Protein AF-A0A3D3XCG9-F1 (afdb_monomer_lite)

pLDDT: mean 85.77, std 15.5, range [51.5, 97.94]

Foldseek 3Di:
DVPVVVVVVVVVVVVVVPPPPPPDDDPDPDPDDDFPDPDEEADPDLVVRVVVVGQEYEYEDEPVQFWDPVPPVVFDWDDDPNDITGTDNVSVVVVVVSCCSQVVSNRHYDYDYHYDDDPD

Sequence (120 aa):
MKHGLKIFYFLLALISLVQSSSAGNSRYTEPYPTAESKKGLQVELVDDALHLGIKHAGLNINLSQLIDPSADPKNPAWRYKGKSYHFQRGYLARMDSQIHALSEKGVLVNLIVLAYQSHD

Radius of gyration: 23.55 Å; chains: 1; bounding box: 38×51×69 Å

Secondary structure (DSSP, 8-state):
-HHHHHHHHHHHHHHHTT--------S--SPPPPPS-S--EE-S-HHHHHHTT-SEEEEEEEHHHHB-TT--TTS-EEEETTEEEEB-HHHHHHHHHHHHHHHTTT-EEEEEEE------

Structure (mmCIF, N/CA/C/O backbone):
data_AF-A0A3D3XCG9-F1
#
_entry.id   AF-A0A3D3XCG9-F1
#
loop_
_atom_site.group_PDB
_atom_site.id
_atom_site.type_symbol
_atom_site.label_atom_id
_atom_site.label_alt_id
_atom_site.label_comp_id
_atom_site.label_asym_id
_atom_site.label_entity_id
_atom_site.label_seq_id
_atom_site.pdbx_PDB_ins_code
_atom_site.Cartn_x
_atom_site.Cartn_y
_atom_site.Cartn_z
_atom_site.occupancy
_atom_site.B_iso_or_equiv
_atom_site.auth_seq_id
_atom_site.auth_comp_id
_atom_site.auth_asym_id
_atom_site.auth_atom_id
_atom_site.pdbx_PDB_model_num
ATOM 1 N N . MET A 1 1 ? -3.669 40.242 -53.067 1.00 58.34 1 MET A N 1
ATOM 2 C CA . MET A 1 1 ? -2.891 40.187 -51.802 1.00 58.34 1 MET A CA 1
ATOM 3 C C . MET A 1 1 ? -3.733 40.255 -50.517 1.00 58.34 1 MET A C 1
ATOM 5 O O . MET A 1 1 ? -3.311 39.676 -49.529 1.00 58.34 1 MET A O 1
ATOM 9 N N . LYS A 1 2 ? -4.924 40.885 -50.485 1.00 55.69 2 LYS A N 1
ATOM 10 C CA . LYS A 1 2 ? -5.728 41.034 -49.245 1.00 55.69 2 LYS A CA 1
ATOM 11 C C . LYS A 1 2 ? -6.487 39.769 -48.779 1.00 55.69 2 LYS A C 1
ATOM 13 O O . LYS A 1 2 ? -6.826 39.672 -47.606 1.00 55.69 2 LYS A O 1
ATOM 18 N N . HIS A 1 3 ? -6.744 38.802 -49.667 1.00 57.06 3 HIS A N 1
ATOM 19 C CA . HIS A 1 3 ? -7.498 37.578 -49.335 1.00 57.06 3 HIS A CA 1
ATOM 20 C C . HIS A 1 3 ? -6.657 36.492 -48.643 1.00 57.06 3 HIS A C 1
ATOM 22 O O . HIS A 1 3 ? -7.143 35.868 -47.705 1.00 57.06 3 HIS A O 1
ATOM 28 N N . GLY A 1 4 ? -5.387 36.317 -49.029 1.00 59.53 4 GLY A N 1
ATOM 29 C CA . GLY A 1 4 ? -4.490 35.333 -48.399 1.00 59.53 4 GLY A CA 1
ATOM 30 C C . GLY A 1 4 ? -4.169 35.659 -46.939 1.00 59.53 4 GLY A C 1
ATOM 31 O O . GLY A 1 4 ? -4.068 34.764 -46.108 1.00 59.53 4 GLY A O 1
ATOM 32 N N . LEU A 1 5 ? -4.119 36.950 -46.604 1.00 62.53 5 LEU A N 1
ATOM 33 C CA . LEU A 1 5 ? -3.869 37.407 -45.241 1.00 62.53 5 LEU A CA 1
ATOM 34 C C . LEU A 1 5 ? -5.042 37.069 -44.295 1.00 62.53 5 LEU A C 1
ATOM 36 O O . LEU A 1 5 ? -4.818 36.648 -43.167 1.00 62.53 5 LEU A O 1
ATOM 40 N N . LYS A 1 6 ? -6.295 37.158 -44.767 1.00 57.75 6 LYS A N 1
ATOM 41 C CA . LYS A 1 6 ? -7.487 36.786 -43.977 1.00 57.75 6 LYS A CA 1
ATOM 42 C C . LYS A 1 6 ? -7.575 35.280 -43.710 1.00 57.75 6 LYS A C 1
ATOM 44 O O . LYS A 1 6 ? -7.948 34.886 -42.612 1.00 57.75 6 LYS A O 1
ATOM 49 N N . ILE A 1 7 ? -7.201 34.454 -44.689 1.00 64.44 7 ILE A N 1
ATOM 50 C CA . ILE A 1 7 ? -7.154 32.989 -44.550 1.00 64.44 7 ILE A CA 1
ATOM 51 C C . ILE A 1 7 ? -6.070 32.576 -43.552 1.00 64.44 7 ILE A C 1
ATOM 53 O O . ILE A 1 7 ? -6.300 31.695 -42.731 1.00 64.44 7 ILE A O 1
ATOM 57 N N . PHE A 1 8 ? -4.924 33.260 -43.566 1.00 63.75 8 PHE A N 1
ATOM 58 C CA . PHE A 1 8 ? -3.853 33.026 -42.603 1.00 63.75 8 PHE A CA 1
ATOM 59 C C . PHE A 1 8 ? -4.282 33.351 -41.164 1.00 63.75 8 PHE A C 1
ATOM 61 O O . PHE A 1 8 ? -4.083 32.532 -40.272 1.00 63.75 8 PHE A O 1
ATOM 68 N N . TYR A 1 9 ? -4.950 34.489 -40.937 1.00 64.00 9 TYR A N 1
ATOM 69 C CA . TYR A 1 9 ? -5.498 34.824 -39.614 1.00 64.00 9 TYR A CA 1
ATOM 70 C C . TYR A 1 9 ? -6.619 33.876 -39.170 1.00 64.00 9 TYR A C 1
ATOM 72 O O . TYR A 1 9 ? -6.709 33.561 -37.986 1.00 64.00 9 TYR A O 1
ATOM 80 N N . PHE A 1 10 ? -7.440 33.382 -40.102 1.00 65.38 10 PHE A N 1
ATOM 81 C CA . PHE A 1 10 ? -8.467 32.382 -39.806 1.00 65.38 10 PHE A CA 1
ATOM 82 C C . PHE A 1 10 ? -7.852 31.035 -39.393 1.00 65.38 10 PHE A C 1
ATOM 84 O O . PHE A 1 10 ? -8.301 30.432 -38.422 1.00 65.38 10 PHE A O 1
ATOM 91 N N . LEU A 1 11 ? -6.778 30.597 -40.063 1.00 60.22 11 LEU A N 1
ATOM 92 C CA . LEU A 1 11 ? -6.035 29.391 -39.683 1.00 60.22 11 LEU A CA 1
ATOM 93 C C . LEU A 1 11 ? -5.341 29.550 -38.321 1.00 60.22 11 LEU A C 1
ATOM 95 O O . LEU A 1 11 ? -5.371 28.628 -37.510 1.00 60.22 11 LEU A O 1
ATOM 99 N N . LEU A 1 12 ? -4.761 30.726 -38.048 1.00 59.53 12 LEU A N 1
ATOM 100 C CA . LEU A 1 12 ? -4.155 31.033 -36.749 1.00 59.53 12 LEU A CA 1
ATOM 101 C C . LEU A 1 12 ? -5.199 31.008 -35.621 1.00 59.53 12 LEU A C 1
ATOM 103 O O . LEU A 1 12 ? -4.933 30.466 -34.553 1.00 59.53 12 LEU A O 1
ATOM 107 N N . ALA A 1 13 ? -6.397 31.549 -35.865 1.00 59.97 13 ALA A N 1
ATOM 108 C CA . ALA A 1 13 ? -7.494 31.533 -34.899 1.00 59.97 13 ALA A CA 1
ATOM 109 C C . ALA A 1 13 ? -8.022 30.111 -34.630 1.00 59.97 13 ALA A C 1
ATOM 111 O O . ALA A 1 13 ? -8.379 29.801 -33.494 1.00 59.97 13 ALA A O 1
ATOM 112 N N . LEU A 1 14 ? -8.022 29.233 -35.642 1.00 56.34 14 LEU A N 1
ATOM 113 C CA . LEU A 1 14 ? -8.422 27.830 -35.490 1.00 56.34 14 LEU A CA 1
ATOM 114 C C . LEU A 1 14 ? -7.420 27.028 -34.643 1.00 56.34 14 LEU A C 1
ATOM 116 O O . LEU A 1 14 ? -7.825 26.188 -33.845 1.00 56.34 14 LEU A O 1
ATOM 120 N N . ILE A 1 15 ? -6.120 27.312 -34.779 1.00 56.72 15 ILE A N 1
ATOM 121 C CA . ILE A 1 15 ? -5.052 26.669 -33.994 1.00 56.72 15 ILE A CA 1
ATOM 122 C C . ILE A 1 15 ? -5.129 27.082 -32.515 1.00 56.72 15 ILE A C 1
ATOM 124 O O . ILE A 1 15 ? -4.931 26.247 -31.633 1.00 56.72 15 ILE A O 1
ATOM 128 N N . SER A 1 16 ? -5.497 28.334 -32.229 1.00 53.38 16 SER A N 1
ATOM 129 C CA . SER A 1 16 ? -5.674 28.829 -30.856 1.00 53.38 16 SER A CA 1
ATOM 130 C C . SER A 1 16 ? -6.861 28.195 -30.120 1.00 53.38 16 SER A C 1
ATOM 132 O O . SER A 1 16 ? -6.857 28.147 -28.893 1.00 53.38 16 SER A O 1
ATOM 134 N N . LEU A 1 17 ? -7.869 27.681 -30.838 1.00 51.50 17 LEU A N 1
ATOM 135 C CA . LEU A 1 17 ? -9.057 27.074 -30.223 1.00 51.50 17 LEU A CA 1
ATOM 136 C C . LEU A 1 17 ? -8.820 25.626 -29.745 1.00 51.50 17 LEU A C 1
ATOM 138 O O . LEU A 1 17 ? -9.596 25.104 -28.948 1.00 51.50 17 LEU A O 1
ATOM 142 N N . VAL A 1 18 ? -7.739 24.976 -30.194 1.00 53.91 18 VAL A N 1
ATOM 143 C CA . VAL A 1 18 ? -7.432 23.566 -29.871 1.00 53.91 18 VAL A CA 1
ATOM 144 C C . VAL A 1 18 ? -6.645 23.418 -28.558 1.00 53.91 18 VAL A C 1
ATOM 146 O O . VAL A 1 18 ? -6.486 22.313 -28.046 1.00 53.91 18 VAL A O 1
ATOM 149 N N . GLN A 1 19 ? -6.205 24.513 -27.933 1.00 53.06 19 GLN A N 1
ATOM 150 C CA . GLN A 1 19 ? -5.453 24.463 -26.674 1.00 53.06 19 GLN A CA 1
ATOM 151 C C . GLN A 1 19 ? -6.348 24.626 -25.444 1.00 53.06 19 GLN A C 1
ATOM 153 O O . GLN A 1 19 ? -6.123 25.477 -24.588 1.00 53.06 19 GLN A O 1
ATOM 158 N N . SER A 1 20 ? -7.350 23.757 -25.312 1.00 52.16 20 SER A N 1
ATOM 159 C CA . SER A 1 20 ? -7.928 23.487 -23.994 1.00 52.16 20 SER A CA 1
ATOM 160 C C . SER A 1 20 ? -7.016 22.506 -23.263 1.00 52.16 20 SER A C 1
ATOM 162 O O . SER A 1 20 ? -7.232 21.297 -23.250 1.00 52.16 20 SER A O 1
ATOM 164 N N . SER A 1 21 ? -5.943 23.041 -22.684 1.00 56.25 21 SER A N 1
ATOM 165 C CA . SER A 1 21 ? -5.140 22.348 -21.683 1.00 56.25 21 SER A CA 1
ATOM 166 C C . SER A 1 21 ? -6.077 21.967 -20.541 1.00 56.25 21 SER A C 1
ATOM 168 O O . SER A 1 21 ? -6.554 22.846 -19.824 1.00 56.25 21 SER A O 1
ATOM 170 N N . SER A 1 22 ? -6.380 20.679 -20.374 1.00 57.22 22 SER A N 1
ATOM 171 C CA . SER A 1 22 ? -7.100 20.202 -19.196 1.00 57.22 22 SER A CA 1
ATOM 172 C C . SER A 1 22 ? -6.242 20.521 -17.972 1.00 57.22 22 SER A C 1
ATOM 174 O O . SER A 1 22 ? -5.287 19.798 -17.671 1.00 57.22 22 SER A O 1
ATOM 176 N N . ALA A 1 23 ? -6.533 21.634 -17.300 1.00 57.59 23 ALA A N 1
ATOM 177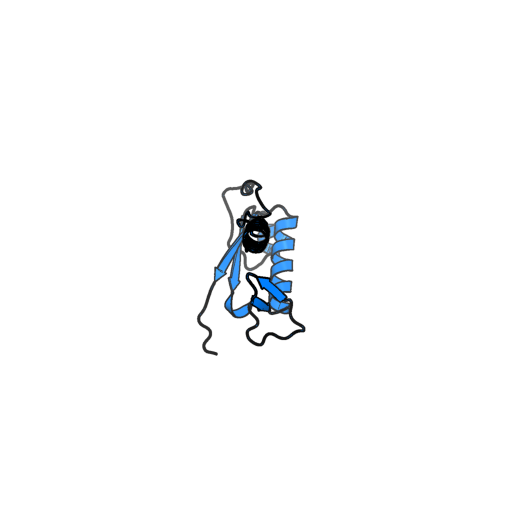 C CA . ALA A 1 23 ? -6.023 21.896 -15.967 1.00 57.59 23 ALA A CA 1
ATOM 178 C C . ALA A 1 23 ? -6.341 20.652 -15.128 1.00 57.59 23 ALA A C 1
ATOM 180 O O . ALA A 1 23 ? -7.480 20.182 -15.115 1.00 57.59 23 ALA A O 1
ATOM 181 N N . GLY A 1 24 ? -5.295 20.046 -14.566 1.00 61.66 24 GLY A N 1
ATOM 182 C CA . GLY A 1 24 ? -5.328 18.715 -13.970 1.00 61.66 24 GLY A CA 1
ATOM 183 C C . GLY A 1 24 ? -6.113 18.689 -12.668 1.00 61.66 24 GLY A C 1
ATOM 184 O O . GLY A 1 24 ? -5.524 18.584 -11.599 1.00 61.66 24 GLY A O 1
ATOM 185 N N . ASN A 1 25 ? -7.434 18.777 -12.756 1.00 65.69 25 ASN A N 1
ATOM 186 C CA . ASN A 1 25 ? -8.297 18.460 -11.636 1.00 65.69 25 ASN A CA 1
ATOM 187 C C . ASN A 1 25 ? -8.256 16.947 -11.420 1.00 65.69 25 ASN A C 1
ATOM 189 O O . ASN A 1 25 ? -8.373 16.159 -12.365 1.00 65.69 25 ASN A O 1
ATOM 193 N N . SER A 1 26 ? -8.050 16.545 -10.166 1.00 74.19 26 SER A N 1
ATOM 194 C CA . SER A 1 26 ? -8.187 15.149 -9.762 1.00 74.19 26 SER A CA 1
ATOM 195 C C . SER A 1 26 ? -9.571 14.643 -10.169 1.00 74.19 26 SER A C 1
ATOM 197 O O . SER A 1 26 ? -10.564 15.349 -10.005 1.00 74.19 26 SER A O 1
ATOM 199 N N . ARG A 1 27 ? -9.647 13.404 -10.665 1.00 82.50 27 ARG A N 1
ATOM 200 C CA . ARG A 1 27 ? -10.938 12.719 -10.852 1.00 82.50 27 ARG A CA 1
ATOM 201 C C . ARG A 1 27 ? -11.619 12.397 -9.516 1.00 82.50 27 ARG A C 1
ATOM 203 O O . ARG A 1 27 ? -12.806 12.111 -9.505 1.00 82.50 27 ARG A O 1
ATOM 210 N N . TYR A 1 28 ? -10.866 12.446 -8.418 1.00 79.75 28 TYR A N 1
ATOM 211 C CA . TYR A 1 28 ? -11.348 12.267 -7.055 1.00 79.75 28 TYR A CA 1
ATOM 212 C C . TYR A 1 28 ? -11.465 13.637 -6.389 1.00 79.75 28 TYR A C 1
ATOM 214 O O . TYR A 1 28 ? -10.451 14.234 -6.020 1.00 79.75 28 TYR A O 1
ATOM 222 N N . THR A 1 29 ? -12.696 14.136 -6.291 1.00 89.38 29 THR A N 1
ATOM 223 C CA . THR A 1 29 ? -13.054 15.412 -5.644 1.00 89.38 29 THR A CA 1
ATOM 224 C C . THR A 1 29 ? -13.826 15.216 -4.342 1.00 89.38 29 THR A C 1
ATOM 226 O O . THR A 1 29 ? -14.287 16.191 -3.754 1.00 89.38 29 THR A O 1
ATOM 229 N N . GLU A 1 30 ? -13.995 13.966 -3.910 1.00 87.19 30 GLU A N 1
ATOM 230 C CA . GLU A 1 30 ? -14.679 13.637 -2.664 1.00 87.19 30 GLU A CA 1
ATOM 231 C C . GLU A 1 30 ? -13.908 14.178 -1.449 1.00 87.19 30 GLU A C 1
ATOM 233 O O . GLU A 1 30 ? -12.672 14.260 -1.490 1.00 87.19 30 GLU A O 1
ATOM 238 N N . PRO A 1 31 ? -14.604 14.533 -0.352 1.00 89.56 31 PRO A N 1
ATOM 239 C CA . PRO A 1 31 ? -13.952 14.858 0.907 1.00 89.56 31 PRO A CA 1
ATOM 240 C C . PRO A 1 31 ? -13.030 13.727 1.365 1.00 89.56 31 PRO A C 1
ATOM 242 O O . PRO A 1 31 ? -13.288 12.548 1.112 1.00 89.56 31 PRO A O 1
ATOM 245 N N . TYR A 1 32 ? -11.970 14.082 2.090 1.00 88.00 32 TYR A N 1
ATOM 246 C CA . TYR A 1 32 ? -11.114 13.073 2.703 1.00 88.00 32 TYR A CA 1
ATOM 247 C C . TYR A 1 32 ? -11.942 12.196 3.666 1.00 88.00 32 TYR A C 1
ATOM 249 O O . TYR A 1 32 ? -12.702 12.746 4.470 1.00 88.00 32 TYR A O 1
ATOM 257 N N . PRO A 1 33 ? -11.824 10.857 3.598 1.00 89.00 33 PRO A N 1
ATOM 258 C CA . PRO A 1 33 ? -12.628 9.950 4.409 1.00 89.00 33 PRO A CA 1
ATOM 259 C C . PRO A 1 33 ? -12.324 10.088 5.904 1.00 89.00 33 PRO A C 1
ATOM 261 O O . PRO A 1 33 ? -11.180 10.267 6.323 1.00 89.00 33 PRO A O 1
ATOM 264 N N . THR A 1 34 ? -13.356 9.944 6.729 1.00 88.12 34 THR A N 1
ATOM 265 C CA . THR A 1 34 ? -13.240 9.997 8.190 1.00 88.12 34 THR A CA 1
ATOM 266 C C . THR A 1 34 ? -13.169 8.583 8.756 1.00 88.12 34 THR A C 1
ATOM 268 O O . THR A 1 34 ? -14.056 7.772 8.502 1.00 88.12 34 THR A O 1
ATOM 271 N N . ALA A 1 35 ? -12.144 8.279 9.553 1.00 87.38 35 ALA A N 1
ATOM 272 C CA . ALA A 1 35 ? -12.090 7.018 10.291 1.00 87.38 35 ALA A CA 1
ATOM 273 C C . ALA A 1 35 ? -13.068 7.029 11.480 1.00 87.38 35 ALA A C 1
ATOM 275 O O . ALA A 1 35 ? -13.226 8.048 12.154 1.00 87.38 35 ALA A O 1
ATOM 276 N N . GLU A 1 36 ? -13.655 5.872 11.801 1.00 87.12 36 GLU A N 1
ATOM 277 C CA . GLU A 1 36 ? -14.561 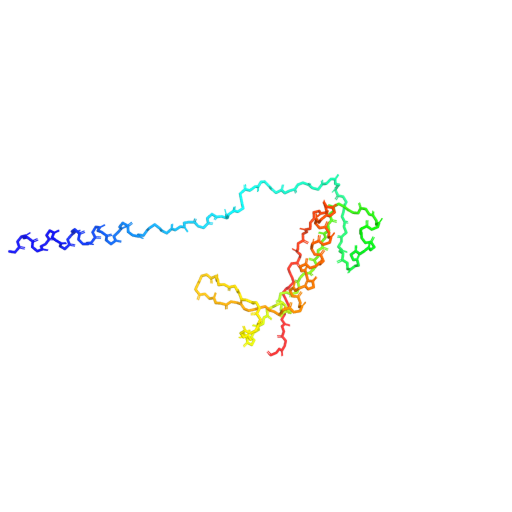5.699 12.953 1.00 87.12 36 GLU A CA 1
ATOM 278 C C . GLU A 1 36 ? -13.865 5.888 14.316 1.00 87.12 36 GLU A C 1
ATOM 280 O O . GLU A 1 36 ? -14.522 6.043 15.344 1.00 87.12 36 GLU A O 1
ATOM 285 N N . SER A 1 37 ? -12.529 5.869 14.351 1.00 89.50 37 SER A N 1
ATOM 286 C CA . SER A 1 37 ? -11.735 6.064 15.565 1.00 89.50 37 SER A CA 1
ATOM 287 C C . SER A 1 37 ? -10.487 6.894 15.289 1.00 89.50 37 SER A C 1
ATOM 289 O O . SER A 1 37 ? -9.880 6.805 14.225 1.00 89.50 37 SER A O 1
ATOM 291 N N . LYS A 1 38 ? -10.068 7.662 16.302 1.00 85.88 38 LYS A N 1
ATOM 292 C CA . LYS A 1 38 ? -8.807 8.421 16.296 1.00 85.88 38 LYS A CA 1
ATOM 293 C C . LYS A 1 38 ? -7.574 7.521 16.421 1.00 85.88 38 LYS A C 1
ATOM 295 O O . LYS A 1 38 ? -6.476 7.958 16.095 1.00 85.88 38 LYS A O 1
ATOM 300 N N . LYS A 1 39 ? -7.729 6.304 16.960 1.00 87.38 39 LYS A N 1
ATOM 301 C CA . LYS A 1 39 ? -6.614 5.371 17.178 1.00 87.38 39 LYS A CA 1
ATOM 302 C C . LYS A 1 39 ? -6.386 4.518 15.931 1.00 87.38 39 LYS A C 1
ATOM 304 O O . LYS A 1 39 ? -7.337 3.993 15.354 1.00 87.38 39 LYS A O 1
ATOM 309 N N . GLY A 1 40 ? -5.118 4.341 15.576 1.00 93.31 40 GLY A N 1
ATOM 310 C CA . GLY A 1 40 ? -4.677 3.498 14.472 1.00 93.31 40 GLY A CA 1
ATOM 311 C C . GLY A 1 40 ? -3.347 2.820 14.768 1.00 93.31 40 GLY A C 1
ATOM 312 O O . GLY A 1 40 ? -2.734 3.073 15.806 1.00 93.31 40 GLY A O 1
ATOM 313 N N . LEU A 1 41 ? -2.915 1.963 13.847 1.00 96.56 41 LEU A N 1
ATOM 314 C CA . LEU A 1 41 ? -1.667 1.211 13.943 1.00 96.56 41 LEU A CA 1
ATOM 315 C C . LEU A 1 41 ? -0.893 1.305 12.624 1.00 96.56 41 LEU A C 1
ATOM 317 O O . LEU A 1 41 ? -1.499 1.316 11.554 1.00 96.56 41 LEU A O 1
ATOM 321 N N . GLN A 1 42 ? 0.436 1.361 12.690 1.00 97.06 42 GLN A N 1
ATOM 322 C CA . GLN A 1 42 ? 1.266 1.070 11.522 1.00 97.06 42 GLN A CA 1
ATOM 323 C C . GLN A 1 42 ? 1.374 -0.451 11.391 1.00 97.06 42 GLN A C 1
ATOM 325 O O . GLN A 1 42 ? 1.879 -1.116 12.292 1.00 97.06 42 GLN A O 1
ATOM 330 N N . VAL A 1 43 ? 0.832 -0.999 10.308 1.00 96.94 43 VAL A N 1
ATOM 331 C CA . VAL A 1 43 ? 0.550 -2.429 10.170 1.00 96.94 43 VAL A CA 1
ATOM 332 C C . VAL A 1 43 ? 1.671 -3.132 9.411 1.00 96.94 43 VAL A C 1
ATOM 334 O O . VAL A 1 43 ? 2.030 -2.734 8.306 1.00 96.94 43 VAL A O 1
ATOM 337 N N . GLU A 1 44 ? 2.163 -4.229 9.982 1.00 94.62 44 GLU A N 1
ATOM 338 C CA . GLU A 1 44 ? 2.992 -5.219 9.279 1.00 94.62 44 GLU A CA 1
ATOM 339 C C . GLU A 1 44 ? 2.250 -6.554 9.122 1.00 94.62 44 GLU A C 1
ATOM 341 O O . GLU A 1 44 ? 2.297 -7.170 8.057 1.00 94.62 44 GLU A O 1
ATOM 346 N N . LEU A 1 45 ? 1.492 -6.950 10.153 1.00 96.25 45 LEU A N 1
ATOM 347 C CA . LEU A 1 45 ? 0.647 -8.146 10.184 1.00 96.25 45 LEU A CA 1
ATOM 348 C C . LEU A 1 45 ? -0.827 -7.745 10.036 1.00 96.25 45 LEU A C 1
ATOM 350 O O . LEU A 1 45 ? -1.447 -7.261 10.982 1.00 96.25 45 LEU A O 1
ATOM 354 N N . VAL A 1 46 ? -1.376 -7.906 8.828 1.00 96.25 46 VAL A N 1
ATOM 355 C CA . VAL A 1 46 ? -2.737 -7.446 8.491 1.00 96.25 46 VAL A CA 1
ATOM 356 C C . VAL A 1 46 ? -3.806 -8.188 9.292 1.00 96.25 46 VAL A C 1
ATOM 358 O O . VAL A 1 46 ? -4.689 -7.539 9.849 1.00 96.25 46 VAL A O 1
ATOM 361 N N . ASP A 1 47 ? -3.704 -9.511 9.403 1.00 96.50 47 ASP A N 1
ATOM 362 C CA . ASP A 1 47 ? -4.716 -10.327 10.087 1.00 96.50 47 ASP A CA 1
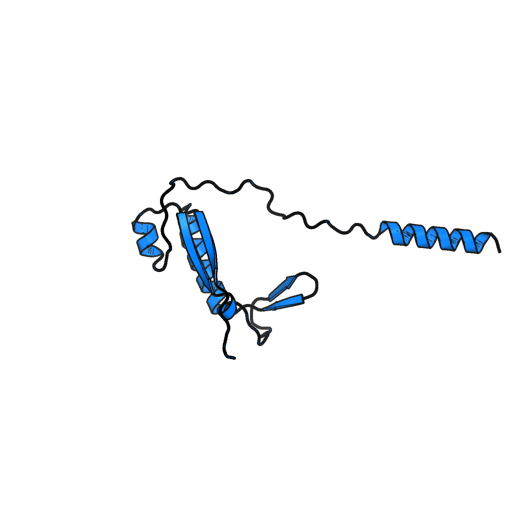ATOM 363 C C . ASP A 1 47 ? -4.827 -9.968 11.575 1.00 96.50 47 ASP A C 1
ATOM 365 O O . ASP A 1 47 ? -5.924 -9.751 12.091 1.00 96.50 47 ASP A O 1
ATOM 369 N N . ASP A 1 48 ? -3.692 -9.795 12.254 1.00 96.88 48 ASP A N 1
ATOM 370 C CA . ASP A 1 48 ? -3.660 -9.398 13.664 1.00 96.88 48 ASP A CA 1
ATOM 371 C C . ASP A 1 48 ? -4.183 -7.974 13.864 1.00 96.88 48 ASP A C 1
ATOM 373 O O . ASP A 1 48 ? -4.947 -7.705 14.793 1.00 96.88 48 ASP A O 1
ATOM 377 N N . ALA A 1 49 ? -3.825 -7.054 12.967 1.00 96.38 49 ALA A N 1
ATOM 378 C CA . ALA A 1 49 ? -4.333 -5.690 13.000 1.00 96.38 49 ALA A CA 1
ATOM 379 C C . ALA A 1 49 ? -5.867 -5.651 12.866 1.00 96.38 49 ALA A C 1
ATOM 381 O O . ALA A 1 49 ? -6.532 -4.889 13.574 1.00 96.38 49 ALA A O 1
ATOM 382 N N . LEU A 1 50 ? -6.434 -6.507 12.011 1.00 95.81 50 LEU A N 1
ATOM 383 C CA . LEU A 1 50 ? -7.880 -6.671 11.877 1.00 95.81 50 LEU A CA 1
ATOM 384 C C . LEU A 1 50 ? -8.508 -7.279 13.137 1.00 95.81 50 LEU A C 1
ATOM 386 O O . LEU A 1 50 ? -9.532 -6.773 13.596 1.00 95.81 50 LEU A O 1
ATOM 390 N N . HIS A 1 51 ? -7.889 -8.301 13.739 1.00 96.31 51 HIS A N 1
ATOM 391 C CA . HIS A 1 51 ? -8.357 -8.879 15.005 1.00 96.31 51 HIS A CA 1
ATOM 392 C C . HIS A 1 51 ? -8.363 -7.867 16.160 1.00 96.31 51 HIS A C 1
ATOM 394 O O . HIS A 1 51 ? -9.250 -7.913 17.010 1.00 96.31 51 HIS A O 1
ATOM 400 N N . LEU A 1 52 ? -7.429 -6.911 16.171 1.00 95.50 52 LEU A N 1
ATOM 401 C CA . LEU A 1 52 ? -7.407 -5.806 17.137 1.00 95.50 52 LEU A CA 1
ATOM 402 C C . LEU A 1 52 ? -8.513 -4.759 16.904 1.00 95.50 52 LEU A C 1
ATOM 404 O O . LEU A 1 52 ? -8.699 -3.872 17.739 1.00 95.50 52 LEU A O 1
ATOM 408 N N . GLY A 1 53 ? -9.245 -4.833 15.788 1.00 94.69 53 GLY A N 1
ATOM 409 C CA . GLY A 1 53 ? -10.364 -3.940 15.491 1.00 94.69 53 GLY A CA 1
ATOM 410 C C . GLY A 1 53 ? -9.949 -2.504 15.163 1.00 94.69 53 GLY A C 1
ATOM 411 O O . GLY A 1 53 ? -10.706 -1.568 15.439 1.00 94.69 53 GLY A O 1
ATOM 412 N N . ILE A 1 54 ? -8.750 -2.302 14.601 1.00 96.00 54 ILE A N 1
ATOM 413 C CA . ILE A 1 54 ? -8.283 -0.963 14.219 1.00 96.00 54 ILE A CA 1
ATOM 414 C C . ILE A 1 54 ? -9.212 -0.332 13.175 1.00 96.00 54 ILE A C 1
ATOM 416 O O . ILE A 1 54 ? -9.807 -1.019 12.352 1.00 96.00 54 ILE A O 1
ATOM 420 N N . LYS A 1 55 ? -9.308 1.000 13.187 1.00 96.12 55 LYS A N 1
ATOM 421 C CA . LYS A 1 55 ? -10.097 1.773 12.204 1.00 96.12 55 LYS A CA 1
ATOM 422 C C . LYS A 1 55 ? -9.241 2.651 11.301 1.00 96.12 55 LYS A C 1
ATOM 424 O O . LYS A 1 55 ? -9.738 3.227 10.340 1.00 96.12 55 LYS A O 1
ATOM 429 N N . HIS A 1 56 ? -7.951 2.722 11.605 1.00 96.81 56 HIS A N 1
ATOM 430 C CA . HIS A 1 56 ? -6.958 3.448 10.840 1.00 96.81 56 HIS A CA 1
ATOM 431 C C . HIS A 1 56 ? -5.677 2.614 10.757 1.00 96.81 56 HIS A C 1
ATOM 433 O O . HIS A 1 56 ? -5.155 2.176 11.786 1.00 96.81 56 HIS A O 1
ATOM 439 N N . ALA A 1 57 ? -5.146 2.443 9.549 1.00 97.38 57 ALA A N 1
ATOM 440 C CA . ALA A 1 57 ? -3.921 1.707 9.273 1.00 97.38 57 ALA A CA 1
ATOM 441 C C . ALA A 1 57 ? -2.910 2.587 8.530 1.00 97.38 57 ALA A C 1
ATOM 443 O O . ALA A 1 57 ? -3.253 3.251 7.554 1.00 97.38 57 ALA A O 1
ATOM 444 N N . GLY A 1 58 ? -1.658 2.573 8.979 1.00 97.25 58 GLY A N 1
ATOM 445 C CA . GLY A 1 58 ? -0.517 3.056 8.203 1.00 97.25 58 GLY A CA 1
ATOM 446 C C . GLY A 1 58 ? 0.208 1.877 7.561 1.00 97.25 58 GLY A C 1
ATOM 447 O O . GLY A 1 58 ? 0.557 0.936 8.270 1.00 97.25 58 GLY A O 1
ATOM 448 N N . LEU A 1 59 ? 0.452 1.917 6.252 1.00 97.94 59 LEU A N 1
ATOM 449 C CA . LEU A 1 59 ? 1.255 0.916 5.545 1.00 97.94 59 LEU A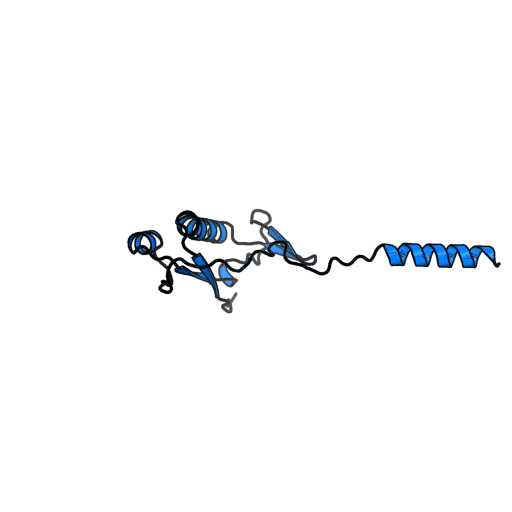 CA 1
ATOM 450 C C . LEU A 1 59 ? 2.467 1.571 4.895 1.00 97.94 59 LEU A C 1
ATOM 452 O O . LEU A 1 59 ? 2.335 2.552 4.166 1.00 97.94 59 LEU A O 1
ATOM 456 N N . ASN A 1 60 ? 3.642 0.991 5.112 1.00 96.88 60 ASN A N 1
ATOM 457 C CA . ASN A 1 60 ? 4.852 1.413 4.422 1.00 96.88 60 ASN A CA 1
ATOM 458 C C . ASN A 1 60 ? 4.866 0.869 2.993 1.00 96.88 60 ASN A C 1
ATOM 460 O O . ASN A 1 60 ? 4.716 -0.334 2.783 1.00 96.88 60 ASN A O 1
ATOM 464 N N . ILE A 1 61 ? 5.126 1.747 2.026 1.00 96.06 61 ILE A N 1
ATOM 465 C CA . ILE A 1 61 ? 5.396 1.373 0.640 1.00 96.06 61 ILE A CA 1
ATOM 466 C C . ILE A 1 61 ? 6.810 1.807 0.265 1.00 96.06 61 ILE A C 1
ATOM 468 O O . ILE A 1 61 ? 7.157 2.984 0.317 1.00 96.06 61 ILE A O 1
ATOM 472 N N . ASN A 1 62 ? 7.647 0.842 -0.102 1.00 95.06 62 ASN A N 1
ATOM 473 C CA . ASN A 1 62 ? 9.002 1.093 -0.570 1.00 95.06 62 ASN A CA 1
ATOM 474 C C . ASN A 1 62 ? 8.957 1.377 -2.072 1.00 95.06 62 ASN A C 1
ATOM 476 O O . ASN A 1 62 ? 8.817 0.466 -2.888 1.00 95.06 62 ASN A O 1
ATOM 480 N N . LEU A 1 63 ? 9.076 2.653 -2.430 1.00 93.88 63 LEU A N 1
ATOM 481 C CA . LEU A 1 63 ? 9.024 3.112 -3.811 1.00 93.88 63 LEU A CA 1
ATOM 482 C C . LEU A 1 63 ? 10.153 2.506 -4.653 1.00 93.88 63 LEU A C 1
ATOM 484 O O . LEU A 1 63 ? 9.918 2.128 -5.797 1.00 93.88 63 LEU A O 1
ATOM 488 N N . SER A 1 64 ? 11.349 2.364 -4.082 1.00 92.25 64 SER A N 1
ATOM 489 C CA . SER A 1 64 ? 12.518 1.815 -4.776 1.00 92.25 64 SER A CA 1
ATOM 490 C C . SER A 1 64 ? 12.328 0.339 -5.139 1.00 92.25 64 SER A C 1
ATOM 492 O O . SER A 1 64 ? 12.786 -0.092 -6.187 1.00 92.25 64 SER A O 1
ATOM 494 N N . GLN A 1 65 ? 11.602 -0.423 -4.314 1.00 93.38 65 GLN A N 1
ATOM 495 C CA . GLN A 1 65 ? 11.225 -1.812 -4.618 1.00 93.38 65 GLN A CA 1
ATOM 496 C C . GLN A 1 65 ? 9.988 -1.924 -5.515 1.00 93.38 65 GLN A C 1
ATOM 498 O O . GLN A 1 65 ? 9.801 -2.939 -6.181 1.00 93.38 65 GLN A O 1
ATOM 503 N N . LEU A 1 66 ? 9.114 -0.916 -5.504 1.00 95.44 66 LEU A N 1
ATOM 504 C CA . LEU A 1 66 ? 7.909 -0.904 -6.324 1.00 95.44 66 LEU A CA 1
ATOM 505 C C . LEU A 1 66 ? 8.232 -0.638 -7.798 1.00 95.44 66 LEU A C 1
ATOM 507 O O . LEU A 1 66 ? 7.627 -1.256 -8.672 1.00 95.44 66 LEU A O 1
ATOM 511 N N . ILE A 1 67 ? 9.135 0.303 -8.079 1.00 94.69 67 ILE A N 1
ATOM 512 C CA . ILE A 1 67 ? 9.501 0.670 -9.447 1.00 94.69 67 ILE A CA 1
ATOM 513 C C . ILE A 1 67 ? 10.319 -0.450 -10.091 1.00 94.69 67 ILE A C 1
ATOM 515 O O . ILE A 1 67 ? 11.225 -1.015 -9.486 1.00 94.69 67 ILE A O 1
ATOM 519 N N . ASP A 1 68 ? 10.006 -0.749 -11.348 1.00 95.31 68 ASP A N 1
ATOM 520 C CA . ASP A 1 68 ? 10.828 -1.602 -12.195 1.00 95.31 68 ASP A CA 1
ATOM 521 C C . ASP A 1 68 ? 11.707 -0.737 -13.119 1.00 95.31 68 ASP A C 1
ATOM 523 O O . ASP A 1 68 ? 11.216 -0.233 -14.138 1.00 95.31 68 ASP A O 1
ATOM 527 N N . PRO A 1 69 ? 13.000 -0.543 -12.790 1.00 91.56 69 PRO A N 1
ATOM 528 C CA . PRO A 1 69 ? 13.912 0.236 -13.623 1.00 91.56 69 PRO A CA 1
ATOM 529 C C . PRO A 1 69 ? 14.283 -0.481 -14.927 1.00 91.56 69 PRO A C 1
ATOM 531 O O . PRO A 1 69 ? 14.664 0.186 -15.887 1.00 91.56 69 PRO A O 1
ATOM 534 N N . SER A 1 70 ? 14.147 -1.813 -14.990 1.00 93.00 70 SER A N 1
ATOM 535 C CA . SER A 1 70 ? 14.428 -2.593 -16.202 1.00 93.00 70 SER A CA 1
ATOM 536 C C . SER A 1 70 ? 13.342 -2.443 -17.270 1.00 93.00 70 SER A C 1
ATOM 538 O O . SER A 1 70 ? 13.589 -2.735 -18.440 1.00 93.00 70 SER A O 1
ATOM 540 N N . ALA A 1 71 ? 12.170 -1.929 -16.874 1.00 92.88 71 ALA A N 1
ATOM 541 C CA . ALA A 1 71 ? 11.013 -1.724 -17.732 1.00 92.88 71 ALA A CA 1
ATOM 542 C C . ALA A 1 71 ? 10.577 -3.007 -18.464 1.00 92.88 71 ALA A C 1
ATOM 544 O O . ALA A 1 71 ? 10.327 -2.975 -19.672 1.00 92.88 71 ALA A O 1
ATOM 545 N N . ASP A 1 72 ? 10.479 -4.132 -17.740 1.00 94.44 72 ASP A N 1
ATOM 546 C CA . ASP A 1 72 ? 10.015 -5.394 -18.319 1.00 94.44 72 ASP A CA 1
ATOM 547 C C . ASP A 1 72 ? 8.586 -5.198 -18.869 1.00 94.44 72 ASP A C 1
ATOM 549 O O . ASP A 1 72 ? 7.674 -4.858 -18.108 1.00 94.44 72 ASP A O 1
ATOM 553 N N . PRO A 1 73 ? 8.334 -5.429 -20.171 1.00 93.75 73 PRO A N 1
ATOM 554 C CA . PRO A 1 73 ? 7.005 -5.270 -20.763 1.00 93.75 73 PRO A CA 1
ATOM 555 C C . PRO A 1 73 ? 5.954 -6.225 -20.176 1.00 93.75 73 PRO A C 1
ATOM 557 O O . PRO A 1 73 ? 4.756 -6.039 -20.394 1.00 93.75 73 PRO A O 1
ATOM 560 N N . LYS A 1 74 ? 6.369 -7.263 -19.441 1.00 95.31 74 LYS A N 1
ATOM 561 C CA . LYS A 1 74 ? 5.465 -8.139 -18.693 1.00 95.31 74 LYS A CA 1
ATOM 562 C C . LYS A 1 74 ? 4.969 -7.486 -17.410 1.00 95.31 74 LYS A C 1
ATOM 564 O O . LYS A 1 74 ? 3.959 -7.949 -16.889 1.00 95.31 74 LYS A O 1
ATOM 569 N N . ASN A 1 75 ? 5.643 -6.471 -16.880 1.00 97.38 75 ASN A N 1
ATOM 570 C CA . ASN A 1 75 ? 5.246 -5.794 -15.655 1.00 97.38 75 ASN A CA 1
ATOM 571 C C . ASN A 1 75 ? 4.144 -4.746 -15.915 1.00 97.38 75 ASN A C 1
ATOM 573 O O . ASN A 1 75 ? 4.087 -4.157 -16.996 1.00 97.38 75 ASN A O 1
ATOM 577 N N . PRO A 1 76 ? 3.236 -4.503 -14.948 1.00 97.25 76 PRO A N 1
ATOM 578 C CA . PRO A 1 76 ? 2.243 -3.439 -15.050 1.00 97.25 76 PRO A CA 1
ATOM 579 C C . PRO A 1 76 ? 2.888 -2.082 -15.340 1.00 97.25 76 PRO A C 1
ATOM 581 O O . PRO A 1 76 ? 3.904 -1.733 -14.736 1.00 97.25 76 PRO A O 1
ATOM 584 N N . ALA A 1 77 ? 2.267 -1.310 -16.232 1.00 96.12 77 ALA A N 1
ATOM 585 C CA . ALA A 1 77 ? 2.769 -0.013 -16.662 1.00 96.12 77 ALA A CA 1
ATOM 586 C C . ALA A 1 77 ? 1.722 1.093 -16.488 1.00 96.12 77 ALA A C 1
ATOM 588 O O . ALA A 1 77 ? 0.536 0.899 -16.760 1.00 96.12 77 ALA A O 1
ATOM 589 N N . TRP A 1 78 ? 2.175 2.281 -16.094 1.00 94.69 78 TRP A N 1
ATOM 590 C CA . TRP A 1 78 ? 1.363 3.493 -16.024 1.00 94.69 78 TRP A CA 1
ATOM 591 C C . TRP A 1 78 ? 1.983 4.608 -16.861 1.00 94.69 78 TRP A C 1
ATOM 593 O O . TRP A 1 78 ? 3.167 4.923 -16.723 1.00 94.69 78 TRP A O 1
ATOM 603 N N . ARG A 1 79 ? 1.175 5.239 -17.721 1.00 93.94 79 ARG A N 1
ATOM 604 C CA . ARG A 1 79 ? 1.605 6.392 -18.521 1.00 93.94 79 ARG A CA 1
ATOM 605 C C . ARG A 1 79 ? 1.191 7.689 -17.844 1.00 93.94 79 ARG A C 1
ATOM 607 O O . ARG A 1 79 ? 0.007 7.954 -17.670 1.00 93.94 79 ARG A O 1
ATOM 614 N N . TYR A 1 80 ? 2.168 8.536 -17.544 1.00 89.25 80 TYR A N 1
ATOM 615 C CA . TYR A 1 80 ? 1.942 9.855 -16.964 1.00 89.25 80 TYR A CA 1
ATOM 616 C C . TYR A 1 80 ? 2.859 10.896 -17.604 1.00 89.25 80 TYR A C 1
ATOM 618 O O . TYR A 1 80 ? 4.065 10.685 -17.717 1.00 89.25 80 TYR A O 1
ATOM 626 N N . LYS A 1 81 ? 2.280 12.019 -18.055 1.00 92.00 81 LYS A N 1
ATOM 627 C CA . LYS A 1 81 ? 2.999 13.128 -18.719 1.00 92.00 81 LYS A CA 1
ATOM 628 C C . LYS A 1 81 ? 3.955 12.668 -19.835 1.00 92.00 81 LYS A C 1
ATOM 630 O O . LYS A 1 81 ? 5.088 13.123 -19.928 1.00 92.00 81 LYS A O 1
ATOM 635 N N . GLY A 1 82 ? 3.503 11.731 -20.671 1.00 92.62 82 GLY A N 1
ATOM 636 C CA . GLY A 1 82 ? 4.291 11.204 -21.792 1.00 92.62 82 GLY A CA 1
ATOM 637 C C . GLY A 1 82 ? 5.360 10.170 -21.415 1.00 92.62 82 GLY A C 1
ATOM 638 O O . GLY A 1 82 ? 5.935 9.568 -22.315 1.00 92.62 82 GLY A O 1
ATOM 639 N N . LYS A 1 83 ? 5.581 9.895 -20.123 1.00 92.31 83 LYS A N 1
ATOM 640 C CA . LYS A 1 83 ? 6.513 8.869 -19.637 1.00 92.31 83 LYS A CA 1
ATOM 641 C C . LYS A 1 83 ? 5.766 7.601 -19.219 1.00 92.31 83 LYS A C 1
ATOM 643 O O . LYS A 1 83 ? 4.684 7.688 -18.640 1.00 92.31 83 LYS A O 1
ATOM 648 N N . SER A 1 84 ? 6.335 6.435 -19.528 1.00 94.75 84 SER A N 1
ATOM 649 C CA . SER A 1 84 ? 5.859 5.140 -19.027 1.00 94.75 84 SER A CA 1
ATOM 650 C C . SER A 1 84 ? 6.659 4.744 -17.790 1.00 94.75 84 SER A C 1
ATOM 652 O O . SER A 1 84 ? 7.886 4.845 -17.796 1.00 94.75 84 SER A O 1
ATOM 654 N N . TYR A 1 85 ? 5.968 4.308 -16.745 1.00 94.69 85 TYR A N 1
ATOM 655 C CA . TYR A 1 85 ? 6.542 3.802 -15.502 1.00 94.69 85 TYR A CA 1
ATOM 656 C C . TYR A 1 85 ? 6.122 2.346 -15.344 1.00 94.69 85 TYR A C 1
ATOM 658 O O . TYR A 1 85 ? 4.932 2.063 -15.455 1.00 94.69 85 TYR A O 1
ATOM 666 N N . HIS A 1 86 ? 7.076 1.448 -15.102 1.00 97.00 86 HIS A N 1
ATOM 667 C CA . HIS A 1 86 ? 6.808 0.031 -14.860 1.00 97.00 86 HIS A CA 1
ATOM 668 C C . HIS A 1 86 ? 6.943 -0.277 -13.372 1.00 97.00 86 HIS A C 1
ATOM 670 O O . HIS A 1 86 ? 7.707 0.384 -12.662 1.00 97.00 86 HIS A O 1
ATOM 676 N N . PHE A 1 87 ? 6.193 -1.272 -12.908 1.00 97.56 87 PHE A N 1
ATOM 677 C CA . PHE A 1 87 ? 6.146 -1.655 -11.502 1.00 97.56 87 PHE A CA 1
ATOM 678 C C . PHE A 1 87 ? 6.375 -3.149 -11.328 1.00 97.56 87 PHE A C 1
ATOM 680 O O . PHE A 1 87 ? 5.829 -3.955 -12.078 1.00 97.56 87 PHE A O 1
ATOM 687 N N . GLN A 1 88 ? 7.113 -3.529 -10.290 1.00 97.56 88 GLN A N 1
ATOM 688 C CA . GLN A 1 88 ? 7.328 -4.927 -9.934 1.00 97.56 88 GLN A CA 1
ATOM 689 C C . GLN A 1 88 ? 5.985 -5.608 -9.633 1.00 97.56 88 GLN A C 1
ATOM 691 O O . GLN A 1 88 ? 5.365 -5.343 -8.599 1.00 97.56 88 GLN A O 1
ATOM 696 N N . ARG A 1 89 ? 5.526 -6.508 -10.519 1.00 97.19 89 ARG A N 1
ATOM 697 C CA . ARG A 1 89 ? 4.191 -7.134 -10.429 1.00 97.19 89 ARG A CA 1
ATOM 698 C C . ARG A 1 89 ? 3.924 -7.773 -9.069 1.00 97.19 89 ARG A C 1
ATOM 700 O O . ARG A 1 89 ? 2.857 -7.564 -8.502 1.00 97.19 89 ARG A O 1
ATOM 707 N N . GLY A 1 90 ? 4.871 -8.564 -8.564 1.00 96.75 90 GLY A N 1
ATOM 708 C CA . GLY A 1 90 ? 4.704 -9.289 -7.301 1.00 96.75 90 GLY A CA 1
ATOM 709 C C . GLY A 1 90 ? 4.585 -8.350 -6.101 1.00 96.75 90 GLY A C 1
ATOM 710 O O . GLY A 1 90 ? 3.725 -8.545 -5.245 1.00 96.75 90 GLY A O 1
ATOM 711 N N . TYR A 1 91 ? 5.402 -7.293 -6.071 1.00 96.50 91 TYR A N 1
ATOM 712 C CA . TYR A 1 91 ? 5.341 -6.283 -5.017 1.00 96.50 91 TYR A CA 1
ATOM 713 C C . TYR A 1 91 ? 4.012 -5.523 -5.059 1.00 96.50 91 TYR A C 1
ATOM 715 O O . TYR A 1 91 ? 3.344 -5.389 -4.034 1.00 96.50 91 TYR A O 1
ATOM 723 N N . LEU A 1 92 ? 3.603 -5.083 -6.254 1.00 96.94 92 LEU A N 1
ATOM 724 C CA . LEU A 1 92 ? 2.343 -4.375 -6.459 1.00 96.94 92 LEU A CA 1
ATOM 725 C C . LEU A 1 92 ? 1.137 -5.233 -6.050 1.00 96.94 92 LEU A C 1
ATOM 727 O O . LEU A 1 92 ? 0.286 -4.755 -5.309 1.00 96.94 92 LEU A O 1
ATOM 731 N N . ALA A 1 93 ? 1.093 -6.504 -6.464 1.00 97.44 93 ALA A N 1
ATOM 732 C CA . ALA A 1 93 ? 0.004 -7.422 -6.127 1.00 97.44 93 ALA A CA 1
ATOM 733 C C . ALA A 1 93 ? -0.099 -7.686 -4.617 1.00 97.44 93 ALA A C 1
ATOM 735 O O . ALA A 1 93 ? -1.197 -7.728 -4.065 1.00 97.44 93 ALA A O 1
ATOM 736 N N . ARG A 1 94 ? 1.041 -7.822 -3.925 1.00 96.31 94 ARG A N 1
ATOM 737 C CA . ARG A 1 94 ? 1.051 -7.961 -2.462 1.00 96.31 94 ARG A CA 1
ATOM 738 C C . ARG A 1 94 ? 0.478 -6.718 -1.785 1.00 96.31 94 ARG A C 1
ATOM 740 O O . ARG A 1 94 ? -0.311 -6.848 -0.855 1.00 96.31 94 ARG A O 1
ATOM 747 N N . MET A 1 95 ? 0.847 -5.528 -2.259 1.00 96.75 95 MET A N 1
ATOM 748 C CA . MET A 1 95 ? 0.337 -4.282 -1.690 1.00 96.75 95 MET A CA 1
ATOM 749 C C . MET A 1 95 ? -1.155 -4.099 -1.929 1.00 96.75 95 MET A C 1
ATOM 751 O O . MET A 1 95 ? -1.874 -3.769 -0.990 1.00 96.75 95 MET A O 1
ATOM 755 N N . ASP A 1 96 ? -1.617 -4.386 -3.144 1.00 97.12 96 ASP A N 1
ATOM 756 C CA . ASP A 1 96 ? -3.035 -4.370 -3.495 1.00 97.12 96 ASP A CA 1
ATOM 757 C C . ASP A 1 96 ? -3.845 -5.296 -2.575 1.00 97.12 96 ASP A C 1
ATOM 759 O O . ASP A 1 96 ? -4.809 -4.863 -1.950 1.00 97.12 96 ASP A O 1
ATOM 763 N N . SER A 1 97 ? -3.369 -6.529 -2.359 1.00 97.50 97 SER A N 1
ATOM 764 C CA . SER A 1 97 ? -4.013 -7.482 -1.449 1.00 97.50 97 SER A CA 1
ATOM 765 C C . SER A 1 97 ? -4.081 -6.988 0.002 1.00 97.50 97 SER A C 1
ATOM 767 O O . SER A 1 97 ? -5.110 -7.177 0.651 1.00 97.50 97 SER A O 1
ATOM 769 N N . GLN A 1 98 ? -3.017 -6.367 0.528 1.00 97.69 98 GLN A N 1
ATOM 770 C CA . GLN A 1 98 ? -3.003 -5.845 1.903 1.00 97.69 98 GLN A CA 1
ATOM 771 C C . GLN A 1 98 ? -3.943 -4.641 2.064 1.00 97.69 98 GLN A C 1
ATOM 773 O O . GLN A 1 98 ? -4.674 -4.555 3.051 1.00 97.69 98 GLN A O 1
ATOM 778 N N . ILE A 1 99 ? -3.952 -3.728 1.089 1.00 97.75 99 ILE A N 1
ATOM 779 C CA . ILE A 1 99 ? -4.843 -2.561 1.078 1.00 97.75 99 ILE A CA 1
ATOM 780 C C . ILE A 1 99 ? -6.299 -3.015 0.965 1.00 97.75 99 ILE A C 1
ATOM 782 O O . ILE A 1 99 ? -7.151 -2.527 1.709 1.00 97.75 99 ILE A O 1
ATOM 786 N N . HIS A 1 100 ? -6.586 -3.968 0.076 1.00 97.81 100 HIS A N 1
ATOM 787 C CA . HIS A 1 100 ? -7.923 -4.517 -0.118 1.00 97.81 100 HIS A CA 1
ATOM 788 C C . HIS A 1 100 ? -8.454 -5.163 1.168 1.00 97.81 100 HIS A C 1
ATOM 790 O O . HIS A 1 100 ? -9.521 -4.784 1.637 1.00 97.81 100 HIS A O 1
ATOM 796 N N . ALA A 1 101 ? -7.678 -6.041 1.813 1.00 97.62 101 ALA A N 1
ATOM 797 C CA . ALA A 1 101 ? -8.096 -6.709 3.049 1.00 97.62 101 ALA A CA 1
ATOM 798 C C . ALA A 1 101 ? -8.480 -5.730 4.179 1.00 97.62 101 ALA A C 1
ATOM 800 O O . ALA A 1 101 ? -9.429 -5.981 4.921 1.00 97.62 101 ALA A O 1
ATOM 801 N N . LEU A 1 102 ? -7.766 -4.605 4.303 1.00 97.50 102 LEU A N 1
ATOM 802 C CA . LEU A 1 102 ? -8.062 -3.563 5.291 1.00 97.50 102 LEU A CA 1
ATOM 803 C C . LEU A 1 102 ? -9.270 -2.705 4.882 1.00 97.50 102 LEU A C 1
ATOM 805 O O . LEU A 1 102 ? -10.183 -2.487 5.681 1.00 97.50 102 LEU A O 1
ATOM 809 N N . SER A 1 103 ? -9.288 -2.225 3.639 1.00 96.00 103 SER A N 1
ATOM 810 C CA . SER A 1 103 ? -10.331 -1.315 3.145 1.00 96.00 103 SER A CA 1
ATOM 811 C C . SER A 1 103 ? -11.705 -1.982 3.038 1.00 96.00 103 SER A C 1
ATOM 813 O O . SER A 1 103 ? -12.698 -1.357 3.403 1.00 96.00 103 SER A O 1
ATOM 815 N N . GLU A 1 104 ? -11.773 -3.269 2.684 1.00 96.81 104 GLU A N 1
ATOM 816 C CA . GLU A 1 104 ? -13.009 -4.074 2.714 1.00 96.81 104 GLU A CA 1
ATOM 817 C C . GLU A 1 104 ? -13.627 -4.168 4.117 1.00 96.81 104 GLU A C 1
ATOM 819 O O . GLU A 1 104 ? -14.825 -4.399 4.273 1.00 96.81 104 GLU A O 1
ATOM 824 N N . LYS A 1 105 ? -12.822 -3.982 5.169 1.00 95.31 105 LYS A N 1
ATOM 825 C CA . LYS A 1 105 ? -13.279 -3.949 6.567 1.00 95.31 105 LYS A CA 1
ATOM 826 C C . LYS A 1 105 ? -13.559 -2.532 7.072 1.00 95.31 105 LYS A C 1
ATOM 828 O O . LYS A 1 105 ? -13.749 -2.340 8.273 1.00 95.31 105 LYS A O 1
ATOM 833 N N . GLY A 1 106 ? -13.587 -1.544 6.177 1.00 93.75 106 GLY A N 1
ATOM 834 C CA . GLY A 1 106 ? -13.827 -0.141 6.513 1.00 93.75 106 GLY A CA 1
ATOM 835 C C . GLY A 1 106 ? -12.664 0.523 7.254 1.00 93.75 106 GLY A C 1
ATOM 836 O O . GLY A 1 106 ? -12.850 1.568 7.875 1.00 93.75 106 GLY A O 1
ATOM 837 N N . VAL A 1 107 ? -11.466 -0.072 7.226 1.00 96.50 107 VAL A N 1
ATOM 838 C CA . VAL A 1 107 ? -10.271 0.540 7.812 1.00 96.50 107 VAL A CA 1
ATOM 839 C C . VAL A 1 107 ? -9.766 1.628 6.871 1.00 96.50 107 VAL A C 1
ATOM 841 O O . VAL A 1 107 ? -9.504 1.370 5.696 1.00 96.50 107 VAL A O 1
ATOM 844 N N . LEU A 1 108 ? -9.577 2.842 7.390 1.00 96.31 108 LEU A N 1
ATOM 845 C CA . LEU A 1 108 ? -8.935 3.911 6.632 1.00 96.31 108 LEU A CA 1
ATOM 846 C C . LEU A 1 108 ? -7.439 3.611 6.482 1.00 96.31 108 LEU A C 1
ATOM 848 O O . LEU A 1 108 ? -6.711 3.580 7.475 1.00 96.31 108 LEU A O 1
ATOM 852 N N . VAL A 1 109 ? -6.983 3.402 5.248 1.00 96.62 109 VAL A N 1
ATOM 853 C CA . VAL A 1 109 ? -5.585 3.076 4.938 1.00 96.62 109 VAL A CA 1
ATOM 854 C C . VAL A 1 109 ? -4.838 4.317 4.459 1.00 96.62 109 VAL A C 1
ATOM 856 O O . VAL A 1 109 ? -5.219 4.938 3.470 1.00 96.62 10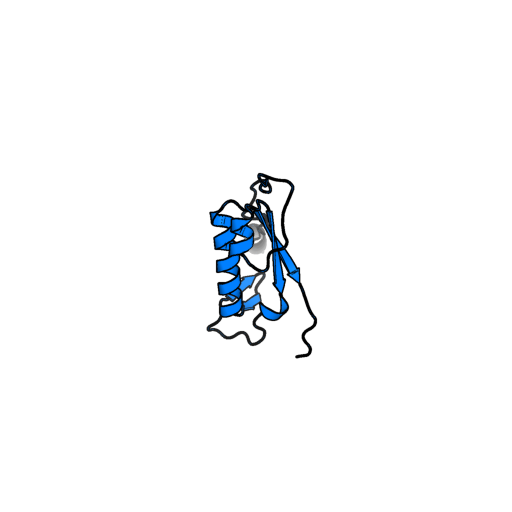9 VAL A O 1
ATOM 8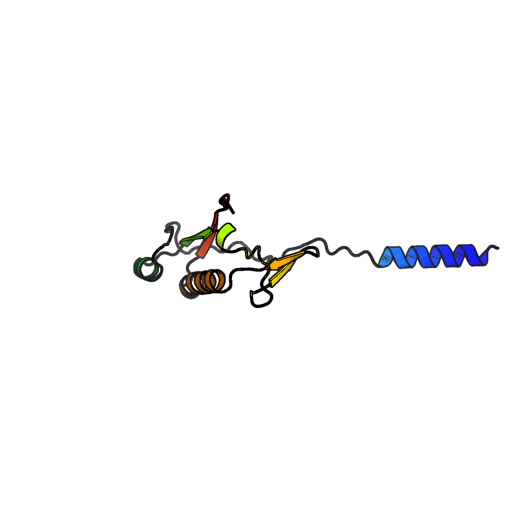59 N N . ASN A 1 110 ? -3.730 4.632 5.123 1.00 95.62 110 ASN A N 1
ATOM 860 C CA . ASN A 1 110 ? -2.775 5.648 4.704 1.00 95.62 110 ASN A CA 1
ATOM 861 C C . ASN A 1 110 ? -1.451 4.995 4.298 1.00 95.62 110 ASN A C 1
ATOM 863 O O . ASN A 1 110 ? -0.906 4.161 5.023 1.00 95.62 110 ASN A O 1
ATOM 867 N N . LEU A 1 111 ? -0.927 5.391 3.138 1.00 96.94 111 LEU A N 1
ATOM 868 C CA . LEU A 1 111 ? 0.348 4.896 2.628 1.00 96.94 111 LEU A CA 1
ATOM 869 C C . LEU A 1 111 ? 1.482 5.846 3.015 1.00 96.94 111 LEU A C 1
ATOM 871 O O . LEU A 1 111 ? 1.448 7.036 2.703 1.00 96.94 111 LEU A O 1
ATOM 875 N N . ILE A 1 112 ? 2.507 5.302 3.661 1.00 96.75 112 ILE A N 1
ATOM 876 C CA . ILE A 1 112 ? 3.751 5.992 3.991 1.00 96.75 112 ILE A CA 1
ATOM 877 C C . ILE A 1 112 ? 4.756 5.646 2.898 1.00 96.75 112 ILE A C 1
ATOM 879 O O . ILE A 1 112 ? 5.237 4.515 2.808 1.00 96.75 112 ILE A O 1
ATOM 883 N N . VAL A 1 113 ? 5.048 6.617 2.035 1.00 96.12 113 VAL A N 1
ATOM 884 C CA . VAL A 1 113 ? 5.962 6.424 0.907 1.00 96.12 113 VAL A CA 1
ATOM 885 C C . VAL A 1 113 ? 7.404 6.541 1.383 1.00 96.12 113 VAL A C 1
ATOM 887 O O . VAL A 1 113 ? 7.841 7.600 1.827 1.00 96.12 113 VAL A O 1
ATOM 890 N N . LEU A 1 114 ? 8.147 5.447 1.249 1.00 95.06 114 LEU A N 1
ATOM 891 C CA . LEU A 1 114 ? 9.564 5.352 1.566 1.00 95.06 114 LEU A CA 1
ATOM 892 C C . LEU A 1 114 ? 10.366 5.341 0.265 1.00 95.06 114 LEU A C 1
ATOM 894 O O . LEU A 1 114 ? 10.145 4.491 -0.596 1.00 95.06 114 LEU A O 1
ATOM 898 N N . ALA A 1 115 ? 11.303 6.272 0.126 1.00 92.69 115 ALA A N 1
ATOM 899 C CA . ALA A 1 115 ? 12.218 6.337 -1.007 1.00 92.69 115 ALA A CA 1
ATOM 900 C C . ALA A 1 115 ? 13.646 6.153 -0.492 1.00 92.69 115 ALA A C 1
ATOM 902 O O . ALA A 1 115 ? 14.211 7.052 0.128 1.00 92.69 115 ALA A O 1
ATOM 903 N N . TYR A 1 116 ? 14.207 4.970 -0.727 1.00 87.75 116 TYR A N 1
ATOM 904 C CA . TYR A 1 116 ? 15.582 4.654 -0.356 1.00 87.75 116 TYR A CA 1
ATOM 905 C C . TYR A 1 116 ? 16.496 4.810 -1.561 1.00 87.75 116 TYR A C 1
ATOM 907 O O . TYR A 1 116 ? 16.115 4.484 -2.687 1.00 87.75 116 TYR A O 1
ATOM 915 N N . GLN A 1 117 ? 17.722 5.259 -1.317 1.00 83.00 117 GLN A N 1
ATOM 916 C CA . GLN A 1 117 ? 18.771 5.149 -2.315 1.00 83.00 117 GLN A CA 1
ATOM 917 C C . GLN A 1 117 ? 19.084 3.659 -2.508 1.00 83.00 117 GLN A C 1
ATOM 919 O O . GLN A 1 117 ? 19.516 2.994 -1.567 1.00 83.00 117 GLN A O 1
ATOM 924 N N . SER A 1 118 ? 18.810 3.121 -3.696 1.00 65.25 118 SER A N 1
ATOM 925 C CA . SER A 1 118 ? 19.355 1.825 -4.096 1.00 65.25 118 SER A CA 1
ATOM 926 C C . SER A 1 118 ? 20.814 2.026 -4.509 1.00 65.25 118 SER A C 1
ATOM 928 O O . SER A 1 118 ? 21.163 3.053 -5.092 1.00 65.25 118 SER A O 1
ATOM 930 N N . HIS A 1 119 ? 21.678 1.078 -4.151 1.00 60.75 119 HIS A N 1
ATOM 931 C CA . HIS A 1 119 ? 23.102 1.089 -4.507 1.00 60.75 119 HIS A CA 1
ATOM 932 C C . HIS A 1 119 ? 23.376 0.382 -5.846 1.00 60.75 119 HIS A C 1
ATOM 934 O O . HIS A 1 119 ? 24.506 -0.038 -6.090 1.00 60.75 119 HIS A O 1
ATOM 940 N N . ASP A 1 120 ? 22.342 0.240 -6.675 1.00 56.22 120 ASP A N 1
ATOM 941 C CA . ASP A 1 120 ? 22.404 -0.415 -7.984 1.00 56.22 120 ASP A CA 1
ATOM 942 C C . ASP A 1 120 ? 23.175 0.432 -9.009 1.00 56.22 120 ASP A C 1
ATOM 944 O O . ASP A 1 120 ? 22.978 1.674 -9.031 1.00 56.22 120 ASP A O 1
#